Protein AF-A0A8I0M5S7-F1 (afdb_monomer)

Mean predicted aligned error: 4.77 Å

Solvent-accessible surface area (backbone atoms only — not comparable to full-atom values): 7261 Å² total; per-residue (Å²): 90,70,49,100,86,70,47,37,41,50,74,42,61,53,85,58,89,70,91,56,64,63,61,50,29,52,59,25,44,78,68,68,31,43,52,48,71,44,55,58,58,80,55,65,72,48,28,37,52,56,42,49,57,62,37,57,76,22,69,84,53,84,66,55,68,66,37,52,51,48,40,54,50,51,34,68,76,70,39,68,38,34,40,51,62,54,36,70,48,40,76,87,64,65,36,66,45,41,51,32,22,36,38,75,70,58,51,31,44,65,66,36,66,89,47,72,78,46,58,76,35,47,32,35,71,56,79,131

Nearest PDB structures (foldseek):
  7l1i-assembly1_A-2  TM=5.728E-01  e=1.669E-02  Acinetobacter baumannii
  4rbr-assembly1_B  TM=5.489E-01  e=1.906E-02  Staphylococcus aureus subsp. aureus CN1
  6pcp-assembly2_C  TM=4.724E-01  e=2.036E-02  Bordetella pertussis
  2nnn-assembly4_G  TM=5.964E-01  e=9.352E-02  Pseudomonas aeruginosa
  5jbr-assembly1_B  TM=5.365E-01  e=2.936E+00  Beutenbergia cavernae DSM 12333

Radius of gyration: 18.76 Å; Cα contacts (8 Å, |Δi|>4): 173; chains: 1; bounding box: 37×29×51 Å

Secondary structure (DSSP, 8-state):
-B-TTSPEEEEE-TTS--S-HHHHHHHHHTTTEEEEEPPHHHHHSSHHHHHHHHHHTTTTPPPPHHHHHHHHHHHHHH-SEEHHHHHHH--SS-HHHHHHHHHHTTSEEE--SSSS--TT-EEEEPP-

pLDDT: mean 94.82, std 4.37, range [67.5, 98.5]

Sequence (128 aa):
MQDTQGVWWLLDAPDRKVVSPEELADAAEAQSHRYRQVSSSEVYDGFRLRNAKDLLRYAGHSVPLGDRMRLLSVLDEQGPLSFADCLRAVRETQPVAALASLILQGFLEVELDDAIIGPETMVRRIRG

Structure (mmCIF, N/CA/C/O backbone):
data_AF-A0A8I0M5S7-F1
#
_entry.id   AF-A0A8I0M5S7-F1
#
loop_
_atom_site.group_PDB
_atom_site.id
_atom_site.type_symbol
_atom_site.label_atom_id
_atom_site.label_alt_id
_atom_site.label_comp_id
_atom_site.label_asym_id
_atom_site.label_entity_id
_atom_site.label_seq_id
_atom_site.pdbx_PDB_ins_code
_atom_site.Cartn_x
_atom_site.Cartn_y
_atom_site.Cartn_z
_atom_site.occupancy
_atom_site.B_iso_or_equiv
_atom_site.auth_seq_id
_atom_site.auth_comp_id
_atom_site.auth_asym_id
_atom_site.auth_atom_id
_atom_site.pdbx_PDB_model_num
ATOM 1 N N . MET A 1 1 ? 11.210 5.293 -14.645 1.00 83.00 1 MET A N 1
ATOM 2 C CA . MET A 1 1 ? 11.755 4.973 -13.304 1.00 83.00 1 MET A CA 1
ATOM 3 C C . MET A 1 1 ? 13.254 5.198 -13.348 1.00 83.00 1 MET A C 1
ATOM 5 O O . MET A 1 1 ? 13.854 4.711 -14.290 1.00 83.00 1 MET A O 1
ATOM 9 N N . GLN A 1 2 ? 13.854 5.934 -12.415 1.00 89.62 2 GLN A N 1
ATOM 10 C CA . GLN A 1 2 ? 15.314 6.085 -12.377 1.00 89.62 2 GLN A CA 1
ATOM 11 C C . GLN A 1 2 ? 15.923 4.993 -11.486 1.00 89.62 2 GLN A C 1
ATOM 13 O O . GLN A 1 2 ? 15.383 4.734 -10.411 1.00 89.62 2 GLN A O 1
ATOM 18 N N . ASP A 1 3 ? 16.988 4.329 -11.934 1.00 88.62 3 ASP A N 1
ATOM 19 C CA . ASP A 1 3 ? 17.717 3.357 -11.110 1.00 88.62 3 ASP A CA 1
ATOM 20 C C . ASP A 1 3 ? 18.780 4.020 -10.215 1.00 88.62 3 ASP A C 1
ATOM 22 O O . ASP A 1 3 ? 18.992 5.235 -10.249 1.00 88.62 3 ASP A O 1
ATOM 26 N N . THR A 1 4 ? 19.460 3.218 -9.390 1.00 86.81 4 THR A N 1
ATOM 27 C CA . THR A 1 4 ? 20.491 3.693 -8.449 1.00 86.81 4 THR A CA 1
ATOM 28 C C . THR A 1 4 ? 21.737 4.258 -9.133 1.00 86.81 4 THR A C 1
ATOM 30 O O . THR A 1 4 ? 22.540 4.916 -8.474 1.00 86.81 4 THR A O 1
ATOM 33 N N . GLN A 1 5 ? 21.901 4.032 -10.438 1.00 88.19 5 GLN A N 1
ATOM 34 C CA . GLN A 1 5 ? 22.992 4.570 -11.249 1.00 88.19 5 GLN A CA 1
ATOM 35 C C . GLN A 1 5 ? 22.573 5.832 -12.018 1.00 88.19 5 GLN A C 1
ATOM 37 O O . GLN A 1 5 ? 23.375 6.401 -12.756 1.00 88.19 5 GLN A O 1
ATOM 42 N N . GLY A 1 6 ? 21.334 6.298 -11.834 1.00 89.94 6 GLY A N 1
ATOM 43 C CA . GLY A 1 6 ? 20.810 7.497 -12.476 1.00 89.94 6 GLY A CA 1
ATOM 44 C C . GLY A 1 6 ? 20.224 7.260 -13.870 1.00 89.94 6 GLY A C 1
ATOM 45 O O . GLY A 1 6 ? 19.820 8.231 -14.514 1.00 89.94 6 GLY A O 1
ATOM 46 N N . VAL A 1 7 ? 20.129 6.010 -14.337 1.00 93.00 7 VAL A N 1
ATOM 47 C CA . VAL A 1 7 ? 19.580 5.680 -15.657 1.00 93.00 7 VAL A CA 1
ATOM 48 C C . VAL A 1 7 ? 18.058 5.653 -15.599 1.00 93.00 7 VAL A C 1
ATOM 50 O O . VAL A 1 7 ? 17.453 5.057 -14.707 1.00 93.00 7 VAL A O 1
ATOM 53 N N . TRP A 1 8 ? 17.421 6.288 -16.579 1.00 95.00 8 TRP A N 1
ATOM 54 C CA . TRP A 1 8 ? 15.970 6.280 -16.716 1.00 95.00 8 TRP A CA 1
ATOM 55 C C . TRP A 1 8 ? 15.497 5.063 -17.508 1.00 95.00 8 TRP A C 1
ATOM 57 O O . TRP A 1 8 ? 15.863 4.863 -18.663 1.00 95.00 8 TRP A O 1
ATOM 67 N N . TRP A 1 9 ? 14.633 4.278 -16.879 1.00 95.50 9 TRP A N 1
ATOM 68 C CA . TRP A 1 9 ? 13.943 3.137 -17.458 1.00 95.50 9 TRP A CA 1
ATOM 69 C C . TRP A 1 9 ? 12.530 3.511 -17.908 1.00 95.50 9 TRP A C 1
ATOM 71 O O . TRP A 1 9 ? 11.728 4.032 -17.119 1.00 95.50 9 TRP A O 1
ATOM 81 N N . LEU A 1 10 ? 12.230 3.186 -19.163 1.00 93.94 10 LEU A N 1
ATOM 82 C CA . LEU A 1 10 ? 10.901 3.134 -19.756 1.00 93.94 10 LEU A CA 1
ATOM 83 C C . LEU A 1 10 ? 10.414 1.685 -19.678 1.00 93.94 10 LEU A C 1
ATOM 85 O O . LEU A 1 10 ? 11.061 0.776 -20.198 1.00 93.94 10 LEU A O 1
ATOM 89 N N . LEU A 1 11 ? 9.296 1.473 -18.991 1.00 93.31 11 LEU A N 1
ATOM 90 C CA . LEU A 1 11 ? 8.761 0.142 -18.725 1.00 93.31 11 LEU A CA 1
ATOM 91 C C . LEU A 1 11 ? 7.378 0.005 -19.343 1.00 93.31 11 LEU A C 1
ATOM 93 O O . LEU A 1 11 ? 6.518 0.856 -19.119 1.00 93.31 11 LEU A O 1
ATOM 97 N N . ASP A 1 12 ? 7.167 -1.091 -20.063 1.00 93.75 12 ASP A N 1
ATOM 98 C CA . ASP A 1 12 ? 5.845 -1.485 -20.536 1.00 93.75 12 ASP A CA 1
ATOM 99 C C . ASP A 1 12 ? 5.262 -2.618 -19.702 1.00 93.75 12 ASP A C 1
ATOM 101 O O . ASP A 1 12 ? 5.972 -3.519 -19.249 1.00 93.75 12 ASP A O 1
ATOM 105 N N . ALA A 1 13 ? 3.940 -2.573 -19.529 1.00 90.19 13 ALA A N 1
ATOM 106 C CA . ALA A 1 13 ? 3.197 -3.640 -18.879 1.00 90.19 13 ALA A CA 1
ATOM 107 C C . ALA A 1 13 ? 3.323 -4.954 -19.673 1.00 90.19 13 ALA A C 1
ATOM 109 O O . ALA A 1 13 ? 3.361 -4.920 -20.911 1.00 90.19 13 ALA A O 1
ATOM 110 N N . PRO A 1 14 ? 3.303 -6.113 -18.993 1.00 90.62 14 PRO A N 1
ATOM 111 C CA . PRO A 1 14 ? 3.393 -7.414 -19.657 1.00 90.62 14 PRO A CA 1
ATOM 112 C C . PRO A 1 14 ? 2.289 -7.629 -20.699 1.00 90.62 14 PRO A C 1
ATOM 114 O O . PRO A 1 14 ? 2.522 -8.247 -21.730 1.00 90.62 14 PRO A O 1
ATOM 117 N N . ASP A 1 15 ? 1.104 -7.057 -20.476 1.00 90.25 15 ASP A N 1
ATOM 118 C CA . ASP A 1 15 ? -0.052 -7.254 -21.359 1.00 90.25 15 ASP A CA 1
ATOM 119 C C . ASP A 1 15 ? -0.098 -6.270 -22.535 1.00 90.25 15 ASP A C 1
ATOM 121 O O . ASP A 1 15 ? -0.975 -6.358 -23.402 1.00 90.25 15 ASP A O 1
ATOM 125 N N . ARG A 1 16 ? 0.828 -5.303 -22.584 1.00 90.06 16 ARG A N 1
ATOM 126 C CA . ARG A 1 16 ? 0.910 -4.382 -23.715 1.00 90.06 16 ARG A CA 1
ATOM 127 C C . ARG A 1 16 ? 1.387 -5.158 -24.938 1.00 90.06 16 ARG A C 1
ATOM 129 O O . ARG A 1 16 ? 2.448 -5.772 -24.935 1.00 90.06 16 ARG A O 1
ATOM 136 N N . LYS A 1 17 ? 0.629 -5.093 -26.029 1.00 89.06 17 LYS A N 1
ATOM 137 C CA . LYS A 1 17 ? 1.095 -5.621 -27.315 1.00 89.06 17 LYS A CA 1
ATOM 138 C C . LYS A 1 17 ? 2.151 -4.678 -27.878 1.00 89.06 17 LYS A C 1
ATOM 140 O O . LYS A 1 17 ? 1.819 -3.588 -28.342 1.00 89.06 17 LYS A O 1
ATOM 145 N N . VAL A 1 18 ? 3.407 -5.100 -27.816 1.00 87.75 18 VAL A N 1
ATOM 146 C CA . VAL A 1 18 ? 4.542 -4.374 -28.382 1.00 87.75 18 VAL A CA 1
ATOM 147 C C . VAL A 1 18 ? 4.905 -5.030 -29.708 1.00 87.75 18 VAL A C 1
ATOM 149 O O . VAL A 1 18 ? 5.210 -6.217 -29.752 1.00 87.75 18 VAL A O 1
ATOM 152 N N . VAL A 1 19 ? 4.806 -4.268 -30.798 1.00 84.75 19 VAL A N 1
ATOM 153 C CA . VAL A 1 19 ? 5.025 -4.784 -32.161 1.00 84.75 19 VAL A CA 1
ATOM 154 C C . VAL A 1 19 ? 6.516 -4.887 -32.485 1.00 84.75 19 VAL A C 1
ATOM 156 O O . VAL A 1 19 ? 6.929 -5.870 -33.088 1.00 84.75 19 VAL A O 1
ATOM 159 N N . SER A 1 20 ? 7.315 -3.907 -32.049 1.00 90.69 20 SER A N 1
ATOM 160 C CA . SER A 1 20 ? 8.768 -3.875 -32.255 1.00 90.69 20 SER A CA 1
ATOM 161 C C . SER A 1 20 ? 9.473 -3.391 -30.978 1.00 90.69 20 SER A C 1
ATOM 163 O O . SER A 1 20 ? 9.667 -2.189 -30.788 1.00 90.69 20 SER A O 1
ATOM 165 N N . PRO A 1 21 ? 9.786 -4.300 -30.032 1.00 90.12 21 PRO A N 1
ATOM 166 C CA . PRO A 1 21 ? 10.492 -3.947 -28.798 1.00 90.12 21 PRO A CA 1
ATOM 167 C C . PRO A 1 21 ? 11.893 -3.372 -29.045 1.00 90.12 21 PRO A C 1
ATOM 169 O O . PRO A 1 21 ? 12.357 -2.550 -28.260 1.00 90.12 21 PRO A O 1
ATOM 172 N N . GLU A 1 22 ? 12.546 -3.792 -30.131 1.00 93.12 22 GLU A N 1
ATOM 173 C CA . GLU A 1 22 ? 13.879 -3.324 -30.532 1.00 93.12 22 GLU A CA 1
ATOM 174 C C . GLU A 1 22 ? 13.847 -1.844 -30.929 1.00 93.12 22 GLU A C 1
ATOM 176 O O . GLU A 1 22 ? 14.611 -1.056 -30.387 1.00 93.12 22 GLU A O 1
ATOM 181 N N . GLU A 1 23 ? 12.875 -1.423 -31.745 1.00 94.62 23 GLU A N 1
ATOM 182 C CA . GLU A 1 23 ? 12.706 -0.006 -32.106 1.00 94.62 23 GLU A CA 1
ATOM 183 C C . GLU A 1 23 ? 12.451 0.887 -30.882 1.00 94.62 23 GLU A C 1
ATOM 185 O O . GLU A 1 23 ? 12.930 2.020 -30.816 1.00 94.62 23 GLU A O 1
ATOM 190 N N . LEU A 1 24 ? 11.704 0.388 -29.891 1.00 94.56 24 LEU A N 1
ATOM 191 C CA . LEU A 1 24 ? 11.483 1.111 -28.636 1.00 94.56 24 LEU A CA 1
ATOM 192 C C . LEU A 1 24 ? 12.756 1.190 -27.787 1.00 94.56 24 LEU A C 1
ATOM 194 O O . LEU A 1 24 ? 12.982 2.208 -27.130 1.00 94.56 24 LEU A O 1
ATOM 198 N N . ALA A 1 25 ? 13.585 0.145 -27.803 1.00 95.06 25 ALA A N 1
ATOM 199 C CA . ALA A 1 25 ? 14.882 0.152 -27.141 1.00 95.06 25 ALA A CA 1
ATOM 200 C C . ALA A 1 25 ? 15.853 1.137 -27.796 1.00 95.06 25 ALA A C 1
ATOM 202 O O . ALA A 1 25 ? 16.437 1.950 -27.078 1.00 95.06 25 ALA A O 1
ATOM 203 N N . ASP A 1 26 ? 15.935 1.148 -29.125 1.00 96.19 26 ASP A N 1
ATOM 204 C CA . ASP A 1 26 ? 16.763 2.085 -29.887 1.00 96.19 26 ASP A CA 1
ATOM 205 C C . ASP A 1 26 ? 16.320 3.538 -29.651 1.00 96.19 26 ASP A C 1
ATOM 207 O O . ASP A 1 26 ? 17.135 4.422 -29.374 1.00 96.19 26 ASP A O 1
ATOM 211 N N . ALA A 1 27 ? 15.008 3.796 -29.685 1.00 95.62 27 ALA A N 1
ATOM 212 C CA . ALA A 1 27 ? 14.450 5.122 -29.427 1.00 95.62 27 ALA A CA 1
ATOM 213 C C . ALA A 1 27 ? 14.679 5.599 -27.981 1.00 95.62 27 ALA A C 1
ATOM 215 O O . ALA A 1 27 ? 14.844 6.802 -27.745 1.00 95.62 27 ALA A O 1
ATOM 216 N N . ALA A 1 28 ? 14.681 4.680 -27.010 1.00 95.38 28 ALA A N 1
ATOM 217 C CA . ALA A 1 28 ? 15.018 4.980 -25.622 1.00 95.38 28 ALA A CA 1
ATOM 218 C C . ALA A 1 28 ? 16.518 5.265 -25.465 1.00 95.38 28 ALA A C 1
ATOM 220 O O . ALA A 1 28 ? 16.893 6.248 -24.825 1.00 95.38 28 ALA A O 1
ATOM 221 N N . GLU A 1 29 ? 17.382 4.460 -26.084 1.00 96.06 29 GLU A N 1
ATOM 222 C CA . GLU A 1 29 ? 18.832 4.648 -26.036 1.00 96.06 29 GLU A CA 1
ATOM 223 C C . GLU A 1 29 ? 19.259 5.980 -26.664 1.00 96.06 29 GLU A C 1
ATOM 225 O O . GLU A 1 29 ? 20.076 6.694 -26.080 1.00 96.06 29 GLU A O 1
ATOM 230 N N . ALA A 1 30 ? 18.619 6.391 -27.764 1.00 96.81 30 ALA A N 1
ATOM 231 C CA . ALA A 1 30 ? 18.815 7.709 -28.372 1.00 96.81 30 ALA A CA 1
ATOM 232 C C . ALA A 1 30 ? 18.531 8.883 -27.406 1.00 96.81 30 ALA A C 1
ATOM 234 O O . ALA A 1 30 ? 19.014 9.995 -27.619 1.00 96.81 30 ALA A O 1
ATOM 235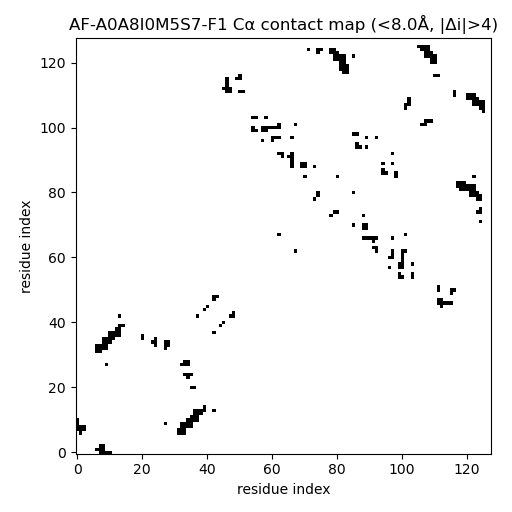 N N . GLN A 1 31 ? 17.781 8.642 -26.327 1.00 95.31 31 GLN A N 1
ATOM 236 C CA . GLN A 1 31 ? 17.455 9.611 -25.274 1.00 95.31 31 GLN A CA 1
ATOM 237 C C . GLN A 1 31 ? 18.223 9.356 -23.966 1.00 95.31 31 GLN A C 1
ATOM 239 O O . GLN A 1 31 ? 17.889 9.924 -22.929 1.00 95.31 31 GLN A O 1
ATOM 244 N N . SER A 1 32 ? 19.274 8.526 -23.986 1.00 94.94 32 SER A N 1
ATOM 245 C CA . SER A 1 32 ? 19.995 8.075 -22.780 1.00 94.94 32 SER A CA 1
ATOM 246 C C . SER A 1 32 ? 19.081 7.371 -21.766 1.00 94.94 32 SER A C 1
ATOM 248 O O . SER A 1 32 ? 19.208 7.542 -20.550 1.00 94.94 32 SER A O 1
ATOM 250 N N . HIS A 1 33 ? 18.110 6.607 -22.261 1.00 96.25 33 HIS A N 1
ATOM 251 C CA . HIS A 1 33 ? 17.194 5.798 -21.464 1.00 96.25 33 HIS A CA 1
ATOM 252 C C . HIS A 1 33 ? 17.370 4.311 -21.791 1.00 96.25 33 HIS A C 1
ATOM 254 O O . HIS A 1 33 ? 18.037 3.925 -22.753 1.00 96.25 33 HIS A O 1
ATOM 260 N N . ARG A 1 34 ? 16.767 3.452 -20.970 1.00 95.12 34 ARG A N 1
ATOM 261 C CA . ARG A 1 34 ? 16.664 2.011 -21.213 1.00 95.12 34 ARG A CA 1
ATOM 262 C C . ARG A 1 34 ? 15.205 1.616 -21.320 1.00 95.12 34 ARG A C 1
ATOM 264 O O . ARG A 1 34 ? 14.371 2.123 -20.575 1.00 95.12 34 ARG A O 1
ATOM 271 N N . TYR A 1 35 ? 14.901 0.710 -22.235 1.00 95.00 35 TYR A N 1
ATOM 272 C CA . TYR A 1 35 ? 13.562 0.166 -22.408 1.00 95.00 35 TYR A CA 1
ATOM 273 C C . TYR A 1 35 ? 13.531 -1.301 -22.005 1.00 95.00 35 TYR A C 1
ATOM 275 O O . TYR A 1 35 ? 14.467 -2.050 -22.287 1.00 95.00 35 TYR A O 1
ATOM 283 N N . ARG A 1 36 ? 12.431 -1.719 -21.381 1.00 93.25 36 ARG A N 1
ATOM 284 C CA . ARG A 1 36 ? 12.109 -3.134 -21.215 1.00 93.25 36 ARG A CA 1
ATOM 285 C C . ARG A 1 36 ? 10.607 -3.322 -21.059 1.00 93.25 36 ARG A C 1
ATOM 287 O O . ARG A 1 36 ? 9.956 -2.588 -20.317 1.00 93.25 36 ARG A O 1
ATOM 294 N N . GLN A 1 37 ? 10.073 -4.366 -21.678 1.00 93.12 37 GLN A N 1
ATOM 295 C CA . GLN A 1 37 ? 8.761 -4.878 -21.311 1.00 93.12 37 GLN A CA 1
ATOM 296 C C . GLN A 1 37 ? 8.882 -5.786 -20.081 1.00 93.12 37 GLN A C 1
ATOM 298 O O . GLN A 1 37 ? 9.671 -6.733 -20.070 1.00 93.12 37 GLN A O 1
ATOM 303 N N . VAL A 1 38 ? 8.122 -5.478 -19.030 1.00 91.88 38 VAL A N 1
ATOM 304 C CA . VAL A 1 38 ? 8.104 -6.271 -17.795 1.00 91.88 38 VAL A CA 1
ATOM 305 C C . VAL A 1 38 ? 7.506 -7.646 -18.092 1.00 91.88 38 VAL A C 1
ATOM 307 O O . VAL A 1 38 ? 6.547 -7.755 -18.855 1.00 91.88 38 VAL A O 1
ATOM 310 N N . SER A 1 39 ? 8.069 -8.705 -17.510 1.00 89.94 39 SER A N 1
ATOM 311 C CA . SER A 1 39 ? 7.551 -10.061 -17.697 1.00 89.94 39 SER A CA 1
ATOM 312 C C . SER A 1 39 ? 6.229 -10.261 -16.951 1.00 89.94 39 SER A C 1
ATOM 314 O O . SER A 1 39 ? 5.963 -9.625 -15.929 1.00 89.94 39 SER A O 1
ATOM 316 N N . SER A 1 40 ? 5.385 -11.175 -17.440 1.00 88.94 40 SER A N 1
ATOM 317 C CA . SER A 1 40 ? 4.148 -11.537 -16.740 1.00 88.94 40 SER A CA 1
ATOM 318 C C . SER A 1 40 ? 4.436 -12.059 -15.332 1.00 88.94 40 SER A C 1
ATOM 320 O O . SER A 1 40 ? 3.734 -11.681 -14.403 1.00 88.94 40 SER A O 1
ATOM 322 N N . SER A 1 41 ? 5.487 -12.861 -15.153 1.00 88.56 41 SER A N 1
ATOM 323 C CA . SER A 1 41 ? 5.851 -13.419 -13.849 1.00 88.56 41 SER A CA 1
ATOM 324 C C . SER A 1 41 ? 6.272 -12.350 -12.838 1.00 88.56 41 SER A C 1
ATOM 326 O O . SER A 1 41 ? 5.848 -12.412 -11.687 1.00 88.56 41 SER A O 1
ATOM 328 N N . GLU A 1 42 ? 7.012 -11.314 -13.258 1.00 85.19 42 GLU A N 1
ATOM 329 C CA . GLU A 1 42 ? 7.375 -10.181 -12.384 1.00 85.19 42 GLU A CA 1
ATOM 330 C C . GLU A 1 42 ? 6.154 -9.448 -11.812 1.00 85.19 42 GLU A C 1
ATOM 332 O O . GLU A 1 42 ? 6.229 -8.880 -10.724 1.00 85.19 42 GLU A O 1
ATOM 337 N N . VAL A 1 43 ? 5.027 -9.448 -12.529 1.00 86.19 43 VAL A N 1
ATOM 338 C CA . VAL A 1 4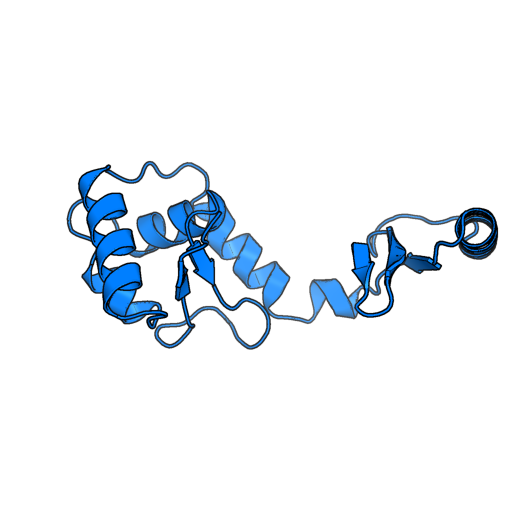3 ? 3.804 -8.750 -12.107 1.00 86.19 43 VAL A CA 1
ATOM 339 C C . VAL A 1 43 ? 2.811 -9.684 -11.417 1.00 86.19 43 VAL A C 1
ATOM 341 O O . VAL A 1 43 ? 2.153 -9.281 -10.455 1.00 86.19 43 VAL A O 1
ATOM 344 N N . TYR A 1 44 ? 2.668 -10.911 -11.916 1.00 88.81 44 TYR A N 1
ATOM 345 C CA . TYR A 1 44 ? 1.563 -11.804 -11.570 1.00 88.81 44 TYR A CA 1
ATOM 346 C C . TYR A 1 44 ? 1.927 -12.912 -10.580 1.00 88.81 44 TYR A C 1
ATOM 348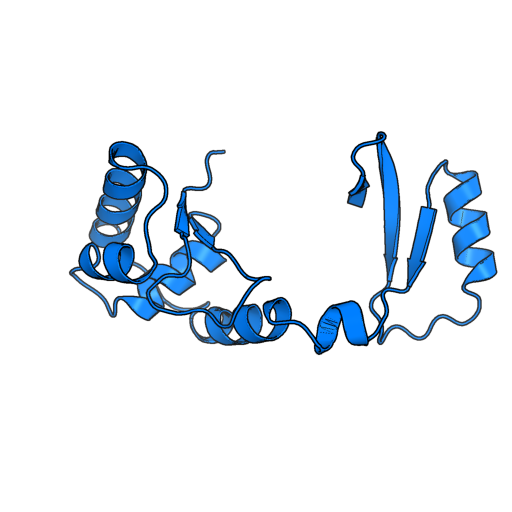 O O . TYR A 1 44 ? 1.032 -13.355 -9.860 1.00 88.81 44 TYR A O 1
ATOM 356 N N . ASP A 1 45 ? 3.198 -13.319 -10.488 1.00 88.25 45 ASP A N 1
ATOM 357 C CA . ASP A 1 45 ? 3.593 -14.466 -9.655 1.00 88.25 45 ASP A CA 1
ATOM 358 C C . ASP A 1 45 ? 3.946 -14.063 -8.210 1.00 88.25 45 ASP A C 1
ATOM 360 O O . ASP A 1 45 ? 4.013 -14.913 -7.321 1.00 88.25 45 ASP A O 1
ATOM 364 N N . GLY A 1 46 ? 4.146 -12.766 -7.954 1.00 90.56 46 GLY A N 1
ATOM 365 C CA . GLY A 1 46 ? 4.462 -12.221 -6.632 1.00 90.56 46 GLY A CA 1
ATOM 366 C C . GLY A 1 46 ? 3.241 -11.853 -5.778 1.00 90.56 46 GLY A C 1
ATOM 367 O O . GLY A 1 46 ? 2.086 -11.882 -6.210 1.00 90.56 46 GLY A O 1
ATOM 368 N N . PHE A 1 47 ? 3.496 -11.426 -4.539 1.00 95.19 47 PHE A N 1
ATOM 369 C CA . PHE A 1 47 ? 2.438 -11.011 -3.609 1.00 95.19 47 PHE A CA 1
ATOM 370 C C . PHE A 1 47 ? 1.944 -9.580 -3.845 1.00 95.19 47 PHE A C 1
ATOM 372 O O . PHE A 1 47 ? 0.784 -9.283 -3.549 1.00 95.19 47 PHE A O 1
ATOM 379 N N . ARG A 1 48 ? 2.772 -8.710 -4.442 1.00 94.88 48 ARG A N 1
ATOM 380 C CA . ARG A 1 48 ? 2.494 -7.271 -4.576 1.00 94.88 48 ARG A CA 1
ATOM 381 C C . ARG A 1 48 ? 1.157 -6.976 -5.244 1.00 94.88 48 ARG A C 1
ATOM 383 O O . ARG A 1 48 ? 0.354 -6.230 -4.687 1.00 94.88 48 ARG A O 1
ATOM 390 N N . LEU A 1 49 ? 0.881 -7.566 -6.409 1.00 94.06 49 LEU A N 1
ATOM 391 C CA . LEU A 1 49 ? -0.377 -7.310 -7.117 1.00 94.06 49 LEU A CA 1
ATOM 392 C C . LEU A 1 49 ? -1.589 -7.833 -6.338 1.00 94.06 49 LEU A C 1
ATOM 394 O O . LEU A 1 49 ? -2.637 -7.186 -6.314 1.00 94.06 49 LEU A O 1
ATOM 398 N N . ARG A 1 50 ? -1.462 -8.999 -5.700 1.00 95.31 50 ARG A N 1
ATOM 399 C CA . ARG A 1 50 ? -2.528 -9.583 -4.881 1.00 95.31 50 ARG A CA 1
ATOM 400 C C . ARG A 1 50 ? -2.842 -8.694 -3.677 1.00 95.31 50 ARG A C 1
ATOM 402 O O . ARG A 1 50 ? -3.997 -8.327 -3.487 1.00 95.31 50 ARG A O 1
ATOM 409 N N . ASN A 1 51 ? -1.814 -8.289 -2.939 1.00 97.56 51 ASN A N 1
ATOM 410 C CA . ASN A 1 51 ? -1.930 -7.387 -1.798 1.00 97.56 51 ASN A CA 1
ATOM 411 C C . ASN A 1 51 ? -2.520 -6.029 -2.215 1.00 97.56 51 ASN A C 1
ATOM 413 O O . ASN A 1 51 ? -3.439 -5.530 -1.571 1.00 97.56 51 ASN A O 1
ATOM 417 N N . ALA A 1 52 ? -2.071 -5.464 -3.341 1.00 96.94 52 ALA A N 1
ATOM 418 C CA . ALA A 1 52 ? -2.622 -4.221 -3.879 1.00 96.94 52 ALA A CA 1
ATOM 419 C C . ALA A 1 52 ? -4.120 -4.346 -4.210 1.00 96.94 52 ALA A C 1
ATOM 421 O O . ALA A 1 52 ? -4.907 -3.476 -3.841 1.00 96.94 52 ALA A O 1
ATOM 422 N N . LYS A 1 53 ? -4.542 -5.444 -4.852 1.00 96.44 53 LYS A N 1
ATOM 423 C CA . LYS A 1 53 ? -5.964 -5.722 -5.123 1.00 96.44 53 LYS A CA 1
ATOM 424 C C . LYS A 1 53 ? -6.783 -5.847 -3.839 1.00 96.44 53 LYS A C 1
ATOM 426 O O . LYS A 1 53 ? -7.919 -5.380 -3.805 1.00 96.44 53 LYS A O 1
ATOM 431 N N . ASP A 1 54 ? -6.225 -6.460 -2.799 1.00 96.69 54 ASP A N 1
ATOM 432 C CA . ASP A 1 54 ? -6.897 -6.609 -1.508 1.00 96.69 54 ASP A CA 1
ATOM 433 C C . ASP A 1 54 ? -7.060 -5.264 -0.790 1.00 96.69 54 ASP A C 1
ATOM 435 O O . ASP A 1 54 ? -8.145 -4.978 -0.280 1.00 96.69 54 ASP A O 1
ATOM 439 N N . LEU A 1 55 ? -6.043 -4.399 -0.835 1.00 98.00 55 LEU A N 1
ATOM 440 C CA . LEU A 1 55 ? -6.120 -3.034 -0.311 1.00 98.00 55 LEU A CA 1
ATOM 441 C C . LEU A 1 55 ? -7.148 -2.187 -1.072 1.00 98.00 55 LEU A C 1
ATOM 443 O O . LEU A 1 55 ? -7.965 -1.517 -0.443 1.00 98.00 55 LEU A O 1
ATOM 447 N N . LEU A 1 56 ? -7.166 -2.253 -2.410 1.00 98.00 56 LEU A N 1
ATOM 448 C CA . LEU A 1 56 ? -8.057 -1.456 -3.269 1.00 98.00 56 LEU A CA 1
ATOM 449 C C . LEU A 1 56 ? -9.552 -1.644 -2.968 1.00 98.00 56 LEU A C 1
ATOM 451 O O . LEU A 1 56 ? -10.347 -0.748 -3.255 1.00 98.00 56 LEU A O 1
ATOM 455 N N . ARG A 1 57 ? -9.942 -2.749 -2.320 1.00 96.69 57 ARG A N 1
ATOM 456 C CA . ARG A 1 57 ? -11.313 -2.967 -1.820 1.00 96.69 57 ARG A CA 1
ATOM 457 C C . ARG A 1 57 ? -11.768 -1.883 -0.833 1.00 96.69 57 ARG A C 1
ATOM 459 O O . ARG A 1 57 ? -12.966 -1.692 -0.656 1.00 96.69 57 ARG A O 1
ATOM 466 N N . TYR A 1 58 ? -10.825 -1.171 -0.216 1.00 97.38 58 TYR A N 1
ATOM 467 C CA . TYR A 1 58 ? -11.062 -0.144 0.798 1.00 97.38 58 TYR A CA 1
ATOM 468 C C . TYR A 1 58 ? -10.840 1.290 0.291 1.00 97.38 58 TYR A C 1
ATOM 470 O O . TYR A 1 58 ? -10.896 2.222 1.088 1.00 97.38 58 TYR A O 1
ATOM 478 N N . ALA A 1 59 ? -10.634 1.506 -1.016 1.00 93.44 59 ALA A N 1
ATOM 479 C CA . ALA A 1 59 ? -10.312 2.826 -1.580 1.00 93.44 59 ALA A CA 1
ATOM 480 C C . ALA A 1 59 ? -11.363 3.921 -1.303 1.00 93.44 59 ALA A C 1
ATOM 482 O O . ALA A 1 59 ? -11.028 5.101 -1.265 1.00 93.44 59 ALA A O 1
ATOM 483 N N . GLY A 1 60 ? -12.628 3.539 -1.103 1.00 91.44 60 GLY A N 1
ATOM 484 C CA . GLY A 1 60 ? -13.722 4.462 -0.780 1.00 91.44 60 GLY A CA 1
ATOM 485 C C . GLY A 1 60 ? -13.974 4.665 0.717 1.00 91.44 60 GLY A C 1
ATOM 486 O O . GLY A 1 60 ? -14.945 5.328 1.078 1.00 91.44 60 GLY A O 1
ATOM 487 N N . HIS A 1 61 ? -13.1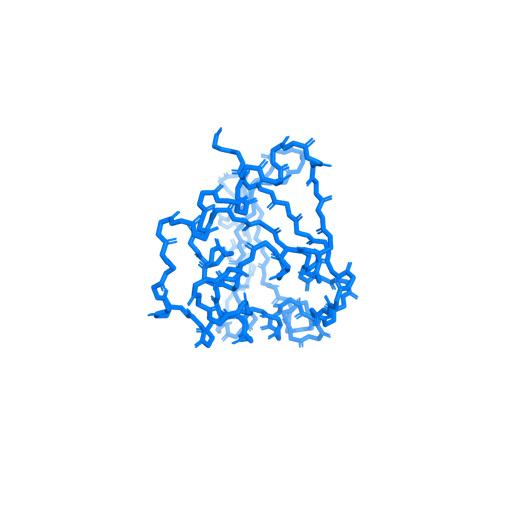72 4.066 1.600 1.00 97.12 61 HIS A N 1
ATOM 488 C CA . HIS A 1 61 ? -13.392 4.168 3.038 1.00 97.12 61 HIS A CA 1
ATOM 489 C C . HIS A 1 61 ? -12.950 5.542 3.566 1.00 97.12 61 HIS A C 1
ATOM 491 O O . HIS A 1 61 ? -11.853 6.013 3.284 1.00 97.12 61 HIS A O 1
ATOM 497 N N . SER A 1 62 ? -13.807 6.202 4.348 1.00 95.94 62 SER A N 1
ATOM 498 C CA . SER A 1 62 ? -13.459 7.463 5.008 1.00 95.94 62 SER A CA 1
ATOM 499 C C . SER A 1 62 ? -12.918 7.176 6.403 1.00 95.94 62 SER A C 1
ATOM 501 O O . SER A 1 62 ? -13.600 6.552 7.215 1.00 95.94 62 SER A O 1
ATOM 503 N N . VAL A 1 63 ? -11.696 7.630 6.680 1.00 98.00 63 VAL A N 1
ATOM 504 C CA . VAL A 1 63 ? -11.054 7.454 7.986 1.00 98.00 63 VAL A CA 1
ATOM 505 C C . VAL A 1 63 ? -11.303 8.695 8.842 1.00 98.00 63 VAL A C 1
ATOM 507 O O . VAL A 1 63 ? -10.919 9.793 8.421 1.00 98.00 63 VAL A O 1
ATOM 510 N N . PRO A 1 64 ? -11.909 8.556 10.037 1.00 98.06 64 PRO A N 1
ATOM 511 C CA . PRO A 1 64 ? -12.075 9.669 10.961 1.00 98.06 64 PRO A CA 1
ATOM 512 C C . PRO A 1 64 ? -10.741 10.350 11.281 1.00 98.06 64 PRO A C 1
ATOM 514 O O . PRO A 1 64 ? -9.694 9.704 11.386 1.00 98.06 64 PRO A O 1
ATOM 517 N N . LEU A 1 65 ? -10.776 11.672 11.481 1.00 98.06 65 LEU A N 1
ATOM 518 C CA . LEU A 1 65 ? -9.577 12.444 11.814 1.00 98.06 65 LEU A CA 1
ATOM 519 C C . LEU A 1 65 ? -8.899 11.914 13.087 1.00 98.06 65 LEU A C 1
ATOM 521 O O . LEU A 1 65 ? -7.673 11.860 13.126 1.00 98.06 65 LEU A O 1
ATOM 525 N N . GLY A 1 66 ? -9.682 11.513 14.095 1.00 98.25 66 GLY A N 1
ATOM 526 C CA . GLY A 1 66 ? -9.177 10.980 15.361 1.00 98.25 66 GLY A CA 1
ATOM 527 C C . GLY A 1 66 ? -8.337 9.717 15.175 1.00 98.25 66 GLY A C 1
ATOM 528 O O . GLY A 1 66 ? -7.200 9.665 15.649 1.00 98.25 66 GLY A O 1
ATOM 529 N N . ASP A 1 67 ? -8.852 8.744 14.421 1.00 98.25 67 ASP A N 1
ATOM 530 C CA . ASP A 1 67 ? -8.132 7.509 14.090 1.00 98.25 67 ASP A CA 1
ATOM 531 C C . ASP A 1 67 ? -6.868 7.786 13.269 1.00 98.25 67 ASP A C 1
ATOM 533 O O . ASP A 1 67 ? -5.795 7.270 13.595 1.00 98.25 67 ASP A O 1
ATOM 537 N N . ARG A 1 68 ? -6.952 8.668 12.262 1.00 98.06 68 ARG A N 1
ATOM 538 C CA . ARG A 1 68 ? -5.781 9.064 11.467 1.00 98.06 68 ARG A CA 1
ATOM 539 C C . ARG A 1 68 ? -4.700 9.707 12.334 1.00 98.06 68 ARG A C 1
ATOM 541 O O . ARG A 1 68 ? -3.544 9.306 12.254 1.00 98.06 68 ARG A O 1
ATOM 548 N N . MET A 1 69 ? -5.057 10.697 13.153 1.00 98.00 69 MET A N 1
ATOM 549 C CA . MET A 1 69 ? -4.095 11.400 14.007 1.00 98.00 69 MET A CA 1
ATOM 550 C C . MET A 1 69 ? -3.435 10.444 14.995 1.00 98.00 69 MET A C 1
ATOM 552 O O . MET A 1 69 ? -2.217 10.444 15.122 1.00 98.00 69 MET A O 1
ATOM 556 N N . ARG A 1 70 ? -4.219 9.584 15.648 1.00 97.81 70 ARG A N 1
ATOM 557 C CA . ARG A 1 70 ? -3.701 8.640 16.638 1.00 97.81 70 ARG A CA 1
ATOM 558 C C . ARG A 1 70 ? -2.713 7.650 16.031 1.00 97.81 70 ARG A C 1
ATOM 560 O O . ARG A 1 70 ? -1.656 7.433 16.614 1.00 97.81 70 ARG A O 1
ATOM 567 N N . LEU A 1 71 ? -3.038 7.072 14.875 1.00 97.94 71 LEU A N 1
ATOM 568 C CA . LEU A 1 71 ? -2.148 6.123 14.216 1.00 97.94 71 LEU A CA 1
ATOM 569 C C . LEU A 1 71 ? -0.845 6.793 13.758 1.00 97.94 71 LEU A C 1
ATOM 571 O O . LEU A 1 71 ? 0.237 6.259 13.990 1.00 97.94 71 LEU A O 1
ATOM 575 N N . LEU A 1 72 ? -0.938 7.982 13.153 1.00 97.69 72 LEU A N 1
ATOM 576 C CA . LEU A 1 72 ? 0.240 8.724 12.700 1.00 97.69 72 LEU A CA 1
ATOM 577 C C . LEU A 1 72 ? 1.135 9.183 13.857 1.00 97.69 72 LEU A C 1
ATOM 579 O O . LEU A 1 72 ? 2.354 9.174 13.692 1.00 97.69 72 LEU A O 1
ATOM 583 N N . SER A 1 73 ? 0.557 9.555 15.003 1.00 97.38 73 SER A N 1
ATOM 584 C CA . SER A 1 73 ? 1.308 9.884 16.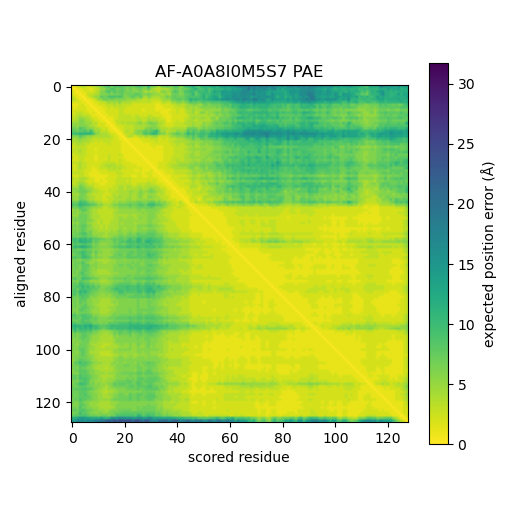221 1.00 97.38 73 SER A CA 1
ATOM 585 C C . SER A 1 73 ? 2.028 8.664 16.791 1.00 97.38 73 SER A C 1
ATOM 587 O O . SER A 1 73 ? 3.213 8.744 17.089 1.00 97.38 73 SER A O 1
ATOM 589 N N . VAL A 1 74 ? 1.351 7.515 16.876 1.00 97.62 74 VAL A N 1
ATOM 590 C CA . VAL A 1 74 ? 1.955 6.273 17.382 1.00 97.62 74 VAL A CA 1
ATOM 591 C C . VAL A 1 74 ? 3.145 5.832 16.518 1.00 97.62 74 VAL A C 1
ATOM 593 O O . VAL A 1 74 ? 4.188 5.476 17.060 1.00 97.62 74 VAL A O 1
ATOM 596 N N . LEU A 1 75 ? 3.023 5.909 15.189 1.00 97.75 75 LEU A N 1
ATOM 597 C CA . LEU A 1 75 ? 4.122 5.600 14.264 1.00 97.75 75 LEU A CA 1
ATOM 598 C C . LEU A 1 75 ? 5.269 6.624 14.323 1.00 97.75 75 LEU A C 1
ATOM 600 O O . LEU A 1 75 ? 6.416 6.273 14.058 1.00 97.75 75 LEU A O 1
ATOM 604 N N . ASP A 1 76 ? 4.987 7.885 14.663 1.00 96.62 76 ASP A N 1
ATOM 605 C CA . ASP A 1 76 ? 6.038 8.885 14.892 1.00 96.62 76 ASP A CA 1
ATOM 606 C C . ASP A 1 76 ? 6.822 8.611 16.178 1.00 96.62 76 ASP A C 1
ATOM 608 O O . ASP A 1 76 ? 8.038 8.798 16.199 1.00 96.62 76 ASP A O 1
ATOM 612 N N . GLU A 1 77 ? 6.135 8.173 17.233 1.00 96.69 77 GLU A N 1
ATOM 613 C CA . GLU A 1 77 ? 6.731 7.900 18.542 1.00 96.69 77 GLU A CA 1
ATOM 614 C C . GLU A 1 77 ? 7.517 6.584 18.567 1.00 96.69 77 GLU A C 1
ATOM 616 O O . GLU A 1 77 ? 8.602 6.528 19.144 1.00 96.69 77 GLU A O 1
ATOM 621 N N . GLN A 1 78 ? 6.980 5.524 17.956 1.00 97.12 78 GLN A N 1
ATOM 622 C CA . GLN A 1 78 ? 7.530 4.165 18.058 1.00 97.12 78 GLN A CA 1
ATOM 623 C C . GLN A 1 78 ? 8.304 3.722 16.809 1.00 97.12 78 GLN A C 1
ATOM 625 O O . GLN A 1 78 ? 9.037 2.737 16.860 1.00 97.12 78 GLN A O 1
ATOM 630 N N . GLY A 1 79 ? 8.181 4.453 15.698 1.00 96.88 79 GLY A N 1
ATOM 631 C CA . GLY A 1 79 ? 8.720 4.043 14.404 1.00 96.88 79 GLY A CA 1
ATOM 632 C C . GLY A 1 79 ? 7.802 3.056 13.668 1.00 96.88 79 GLY A C 1
ATOM 633 O O . GLY A 1 79 ? 6.598 3.024 13.929 1.00 96.88 79 GLY A O 1
ATOM 634 N N . PRO A 1 80 ? 8.337 2.283 12.702 1.00 97.88 80 PRO A N 1
ATOM 635 C CA . PRO A 1 80 ? 7.580 1.242 12.010 1.00 97.88 80 PRO A CA 1
ATOM 636 C C . PRO A 1 80 ? 6.995 0.217 12.985 1.00 97.88 80 PRO A C 1
ATOM 638 O O . PRO A 1 80 ? 7.676 -0.222 13.909 1.00 97.88 80 PRO A O 1
ATOM 641 N N . LEU A 1 81 ? 5.753 -0.196 12.746 1.00 98.50 81 LEU A N 1
ATOM 642 C CA . LEU A 1 81 ? 5.024 -1.149 13.583 1.00 98.50 81 LEU A CA 1
ATOM 643 C C . LEU A 1 81 ? 4.420 -2.265 12.737 1.00 98.50 81 LEU A C 1
ATOM 645 O O . LEU A 1 81 ? 4.218 -2.107 11.533 1.00 98.50 81 LEU A O 1
ATOM 649 N N . SER A 1 82 ? 4.088 -3.381 13.383 1.00 98.44 82 SER A N 1
ATOM 650 C CA . SER A 1 82 ? 3.338 -4.456 12.739 1.00 98.44 82 SER A CA 1
ATOM 651 C C . SER A 1 82 ? 1.936 -3.982 12.336 1.00 98.44 82 SER A C 1
ATOM 653 O O . SER A 1 82 ? 1.351 -3.073 12.948 1.00 98.44 82 SER A O 1
ATOM 655 N N . PHE A 1 83 ? 1.356 -4.628 11.326 1.00 98.19 83 PHE A N 1
ATOM 656 C CA . PHE A 1 83 ? -0.023 -4.391 10.915 1.00 98.19 83 PHE A CA 1
ATOM 657 C C . PHE A 1 83 ? -0.969 -4.566 12.110 1.00 98.19 83 PHE A C 1
ATOM 659 O O . PHE A 1 83 ? -1.820 -3.713 12.350 1.00 98.19 83 PHE A O 1
ATOM 666 N N . ALA A 1 84 ? -0.779 -5.619 12.914 1.00 98.38 84 ALA A N 1
ATOM 667 C CA . ALA A 1 84 ? -1.587 -5.900 14.099 1.00 98.38 84 ALA A CA 1
ATOM 668 C C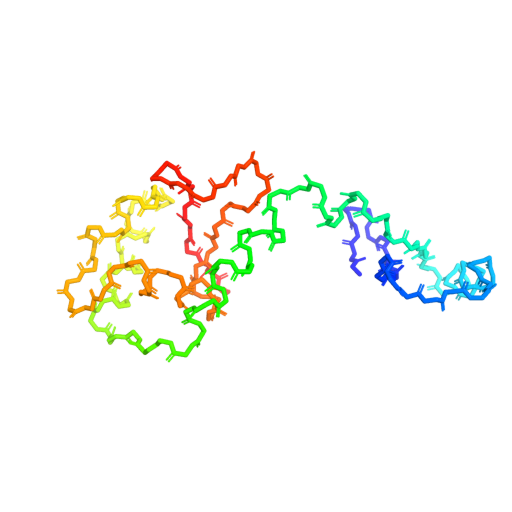 . ALA A 1 84 ? -1.529 -4.791 15.160 1.00 98.38 84 ALA A C 1
ATOM 670 O O . ALA A 1 84 ? -2.563 -4.446 15.736 1.00 98.38 84 ALA A O 1
ATOM 671 N N . ASP A 1 85 ? -0.356 -4.209 15.409 1.00 98.38 85 ASP A N 1
ATOM 672 C CA . ASP A 1 85 ? -0.213 -3.100 16.357 1.00 98.38 85 ASP A CA 1
ATOM 673 C C . ASP A 1 85 ? -0.874 -1.824 15.844 1.00 98.38 85 ASP A C 1
ATOM 675 O O . ASP A 1 85 ? -1.552 -1.127 16.604 1.00 98.38 85 ASP A O 1
ATOM 679 N N . CYS A 1 86 ? -0.790 -1.568 14.539 1.00 98.25 86 CYS A N 1
ATOM 680 C CA . CYS A 1 86 ? -1.507 -0.461 13.914 1.00 98.25 86 CYS A CA 1
ATOM 681 C C . CYS A 1 86 ? -3.031 -0.609 14.058 1.00 98.25 86 CYS A C 1
ATOM 683 O O . CYS A 1 86 ? -3.720 0.375 14.335 1.00 98.25 86 CYS A O 1
ATOM 685 N N . LEU A 1 87 ? -3.574 -1.830 13.941 1.00 98.06 87 LEU A N 1
ATOM 686 C CA . LEU A 1 87 ? -5.012 -2.070 14.132 1.00 98.06 87 LEU A CA 1
ATOM 687 C C . LEU A 1 87 ? -5.482 -1.686 15.543 1.00 98.06 87 LEU A C 1
ATOM 689 O O . LEU A 1 87 ? -6.591 -1.178 15.692 1.00 98.06 87 LEU A O 1
ATOM 693 N N . ARG A 1 88 ? -4.643 -1.880 16.572 1.00 97.19 88 ARG A N 1
ATOM 694 C CA . ARG A 1 88 ? -4.960 -1.522 17.970 1.00 97.19 88 ARG A CA 1
ATOM 695 C C . ARG A 1 88 ? -5.042 -0.014 18.199 1.00 97.19 88 ARG A C 1
ATOM 697 O O . ARG A 1 88 ? -5.648 0.421 19.180 1.00 97.19 88 ARG A O 1
ATOM 704 N N . ALA A 1 89 ? -4.430 0.786 17.327 1.00 96.06 89 ALA A N 1
ATOM 705 C CA . ALA A 1 89 ? -4.535 2.234 17.402 1.00 96.06 89 ALA A CA 1
ATOM 706 C C . ALA A 1 89 ? -5.912 2.725 16.934 1.00 96.06 89 ALA A C 1
ATOM 708 O O . ALA A 1 89 ? -6.389 3.726 17.452 1.00 96.06 89 ALA A O 1
ATOM 709 N N . VAL A 1 90 ? -6.585 2.037 16.012 1.00 97.50 90 VAL A N 1
ATOM 710 C CA . VAL A 1 90 ? -7.892 2.465 15.487 1.00 97.50 90 VAL A CA 1
ATOM 711 C C . VAL A 1 90 ? -8.992 2.234 16.530 1.00 97.50 90 VAL A C 1
ATOM 713 O O . VAL A 1 90 ? -9.047 1.174 17.152 1.00 97.50 90 VAL A O 1
ATOM 716 N N . ARG A 1 91 ? -9.870 3.222 16.744 1.00 96.12 91 ARG A N 1
ATOM 717 C CA . ARG A 1 91 ? -10.925 3.173 17.772 1.00 96.12 91 ARG A CA 1
ATOM 718 C C . ARG A 1 91 ? -12.332 3.428 17.250 1.00 96.12 91 ARG A C 1
ATOM 720 O O . ARG A 1 91 ? -13.272 2.912 17.848 1.00 96.12 91 ARG A O 1
ATOM 727 N N . GLU A 1 92 ? -12.494 4.242 16.213 1.00 95.75 92 GLU A N 1
ATOM 728 C CA . GLU A 1 92 ? -13.816 4.724 15.791 1.00 95.75 92 GLU A CA 1
ATOM 729 C C . GLU A 1 92 ? -14.382 3.927 14.608 1.00 95.75 92 GLU A C 1
ATOM 731 O O . GLU A 1 92 ? -15.591 3.708 14.538 1.00 95.75 92 GLU A O 1
ATOM 736 N N . THR A 1 93 ? -13.525 3.469 13.690 1.00 95.50 93 THR A N 1
ATOM 737 C CA . THR A 1 93 ? -13.934 2.728 12.484 1.00 95.50 93 THR A CA 1
ATOM 738 C C . THR A 1 93 ? -13.417 1.279 12.451 1.00 95.50 93 THR A C 1
ATOM 740 O O . THR A 1 93 ? -12.715 0.819 13.351 1.00 95.50 93 THR A O 1
ATOM 743 N N . GLN A 1 94 ? -13.755 0.534 11.391 1.00 97.25 94 GLN A N 1
ATOM 744 C CA . GLN A 1 94 ? -13.246 -0.817 11.153 1.00 97.25 94 GLN A CA 1
ATOM 745 C C . GLN A 1 94 ? -11.716 -0.768 10.926 1.00 97.25 94 GLN A C 1
ATOM 747 O O . GLN A 1 94 ? -11.270 -0.147 9.956 1.00 97.25 94 GLN A O 1
ATOM 752 N N . PRO A 1 95 ? -10.895 -1.414 11.783 1.00 97.50 95 PRO A N 1
ATOM 753 C CA . PRO A 1 95 ? -9.445 -1.192 11.793 1.00 97.50 95 PRO A CA 1
ATOM 754 C C . PRO A 1 95 ? -8.717 -1.503 10.482 1.00 97.50 95 PRO A C 1
ATOM 756 O O . PRO A 1 95 ? -7.833 -0.753 10.074 1.00 97.50 95 PRO A O 1
ATOM 759 N N . VAL A 1 96 ? -9.097 -2.583 9.795 1.00 97.94 96 VAL A N 1
ATOM 760 C CA . VAL A 1 96 ? -8.438 -2.994 8.543 1.00 97.94 96 VAL A CA 1
ATOM 761 C C . VAL A 1 96 ? -8.726 -1.997 7.418 1.00 97.94 96 VAL A C 1
ATOM 763 O O . VAL A 1 96 ? -7.818 -1.628 6.681 1.00 97.94 96 VAL A O 1
ATOM 766 N N . ALA A 1 97 ? -9.964 -1.518 7.315 1.00 98.00 97 ALA A N 1
ATOM 767 C CA . ALA A 1 97 ? -10.404 -0.545 6.329 1.00 98.00 97 ALA A CA 1
ATOM 768 C C . ALA A 1 97 ? -9.741 0.812 6.562 1.00 98.00 97 ALA A C 1
ATOM 770 O O . ALA A 1 97 ? -9.323 1.454 5.600 1.00 98.00 97 ALA A O 1
ATOM 771 N N . ALA A 1 98 ? -9.579 1.217 7.827 1.00 98.19 98 ALA A N 1
ATOM 772 C CA . ALA A 1 98 ? -8.828 2.417 8.174 1.00 98.19 98 ALA A CA 1
ATOM 773 C C . ALA A 1 98 ? -7.383 2.332 7.691 1.00 98.19 98 ALA A C 1
ATOM 775 O O . ALA A 1 98 ? -6.910 3.215 6.976 1.00 98.19 98 ALA A O 1
ATOM 776 N N . LEU A 1 99 ? -6.698 1.245 8.050 1.00 98.12 99 LEU A N 1
ATOM 777 C CA . LEU A 1 99 ? -5.289 1.064 7.736 1.00 98.12 99 LEU A CA 1
ATOM 778 C C . LEU A 1 99 ? -5.069 0.973 6.220 1.00 98.12 99 LEU A C 1
ATOM 780 O O . LEU A 1 99 ? -4.244 1.703 5.674 1.00 98.12 99 LEU A O 1
ATOM 784 N N . ALA A 1 100 ? -5.877 0.168 5.525 1.00 98.38 100 ALA A N 1
ATOM 785 C CA . ALA A 1 100 ? -5.833 0.042 4.071 1.00 98.38 100 ALA A CA 1
ATOM 786 C C . ALA A 1 100 ? -6.111 1.372 3.358 1.00 98.38 100 ALA A C 1
ATOM 788 O O . ALA A 1 100 ? -5.398 1.732 2.423 1.00 98.38 100 ALA A O 1
ATOM 789 N N . SER A 1 101 ? -7.100 2.141 3.819 1.00 98.12 101 SER A N 1
ATOM 790 C CA . SER A 1 101 ? -7.397 3.451 3.242 1.00 98.12 101 SER A CA 1
ATOM 791 C C . SER A 1 101 ? -6.259 4.449 3.448 1.00 98.12 101 SER A C 1
ATOM 793 O O . SER A 1 101 ? -5.979 5.232 2.544 1.00 98.12 101 SER A O 1
ATOM 795 N N . LEU A 1 102 ? -5.596 4.448 4.607 1.00 97.94 102 LEU A N 1
ATOM 796 C CA . LEU A 1 102 ? -4.457 5.336 4.862 1.00 97.94 102 LEU A CA 1
ATOM 797 C C . LEU A 1 102 ? -3.219 4.946 4.041 1.00 97.94 102 LEU A C 1
ATOM 799 O O . LEU A 1 102 ? -2.477 5.835 3.620 1.00 97.94 102 LEU A O 1
ATOM 803 N N . ILE A 1 103 ? -3.029 3.651 3.762 1.00 98.19 103 ILE A N 1
ATOM 804 C CA . ILE A 1 103 ? -2.019 3.164 2.809 1.00 98.19 103 ILE A CA 1
ATOM 805 C C . ILE A 1 103 ? -2.331 3.685 1.399 1.00 98.19 103 ILE A C 1
ATOM 807 O O . ILE A 1 103 ? -1.484 4.304 0.763 1.00 98.19 103 ILE A O 1
ATOM 811 N N . LEU A 1 104 ? -3.570 3.514 0.924 1.00 97.88 104 LEU A N 1
ATOM 812 C CA . LEU A 1 104 ? -3.988 3.972 -0.409 1.00 97.88 104 LEU A CA 1
ATOM 813 C C . LEU A 1 104 ? -3.936 5.497 -0.581 1.00 97.88 104 LEU A C 1
ATOM 815 O O . LEU A 1 104 ? -3.702 5.983 -1.683 1.00 97.88 104 LEU A O 1
ATOM 819 N N . GLN A 1 105 ? -4.150 6.251 0.497 1.00 96.25 105 GLN A N 1
ATOM 820 C CA . GLN A 1 105 ? -4.039 7.713 0.513 1.00 96.25 105 GLN A CA 1
ATOM 821 C C . GLN A 1 105 ? -2.587 8.207 0.621 1.00 96.25 105 GLN A C 1
ATOM 823 O O . GLN A 1 105 ? -2.361 9.415 0.598 1.00 96.25 105 GLN A O 1
ATOM 828 N N . GLY A 1 106 ? -1.607 7.306 0.752 1.00 96.31 106 GLY A N 1
ATOM 829 C CA . GLY A 1 106 ? -0.191 7.664 0.830 1.00 96.31 106 GLY A CA 1
ATOM 830 C C . GLY A 1 106 ? 0.236 8.263 2.171 1.00 96.31 106 GLY A C 1
ATOM 831 O O . GLY A 1 106 ? 1.277 8.908 2.245 1.00 96.31 106 GLY A O 1
ATOM 832 N N . PHE A 1 107 ? -0.535 8.059 3.243 1.00 97.62 107 PHE A N 1
ATOM 833 C CA . PHE A 1 107 ? -0.083 8.396 4.599 1.00 97.62 107 PHE A CA 1
ATOM 834 C C . PHE A 1 107 ? 0.852 7.326 5.169 1.00 97.62 107 PHE A C 1
ATOM 836 O O . PHE A 1 107 ? 1.716 7.624 5.998 1.00 97.62 107 PHE A O 1
ATOM 843 N N . LEU A 1 108 ? 0.659 6.080 4.738 1.00 98.12 108 LEU A N 1
ATOM 844 C CA . LEU A 1 108 ? 1.356 4.904 5.235 1.00 98.12 108 LEU A CA 1
ATOM 845 C C . LEU A 1 108 ? 1.934 4.100 4.078 1.00 98.12 108 LEU A C 1
ATOM 847 O O . LEU A 1 108 ? 1.354 4.027 2.998 1.00 98.12 108 LEU A O 1
ATOM 851 N N . GLU A 1 109 ? 3.044 3.439 4.351 1.00 97.75 109 GLU A N 1
ATOM 852 C CA . GLU A 1 109 ? 3.660 2.453 3.482 1.00 97.75 109 GLU A CA 1
ATOM 853 C C . GLU A 1 109 ? 3.639 1.095 4.179 1.00 97.75 109 GLU A C 1
ATOM 855 O O . GLU A 1 109 ? 3.822 1.011 5.394 1.00 97.75 109 GLU A O 1
ATOM 860 N N . VAL A 1 110 ? 3.400 0.041 3.405 1.00 97.88 110 VAL A N 1
ATOM 861 C CA . VAL A 1 110 ? 3.326 -1.343 3.876 1.00 97.88 110 VAL A CA 1
ATOM 862 C C . VAL A 1 110 ? 4.195 -2.218 2.981 1.00 97.88 110 VAL A C 1
ATOM 864 O O . VAL A 1 110 ? 4.308 -1.959 1.782 1.00 97.88 110 VAL A O 1
ATOM 867 N N . GLU A 1 111 ? 4.800 -3.254 3.549 1.00 96.88 111 GLU A N 1
ATOM 868 C CA . GLU A 1 111 ? 5.513 -4.269 2.774 1.00 96.88 111 GLU A CA 1
ATOM 869 C C . GLU A 1 111 ? 4.528 -5.059 1.900 1.00 96.88 111 GLU A C 1
ATOM 871 O O . GLU A 1 111 ? 3.539 -5.610 2.386 1.00 96.88 111 GLU A O 1
ATOM 876 N N . LEU A 1 112 ? 4.782 -5.095 0.589 1.00 96.50 112 LEU A N 1
ATOM 877 C CA . LEU A 1 112 ? 3.895 -5.746 -0.383 1.00 96.50 112 LEU A CA 1
ATOM 878 C C . LEU A 1 112 ? 4.530 -6.952 -1.079 1.00 96.50 112 LEU A C 1
ATOM 880 O O . LEU A 1 112 ? 3.799 -7.7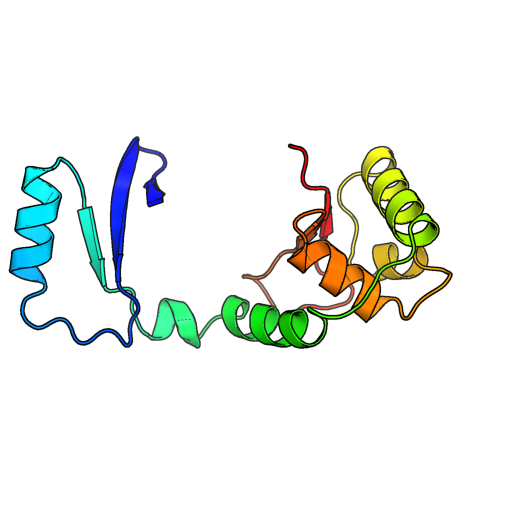20 -1.706 1.00 96.50 112 LEU A O 1
ATOM 884 N N . ASP A 1 113 ? 5.851 -7.097 -1.005 1.00 93.94 113 ASP A N 1
ATOM 885 C CA . ASP A 1 113 ? 6.620 -7.972 -1.891 1.00 93.94 113 ASP A CA 1
ATOM 886 C C . ASP A 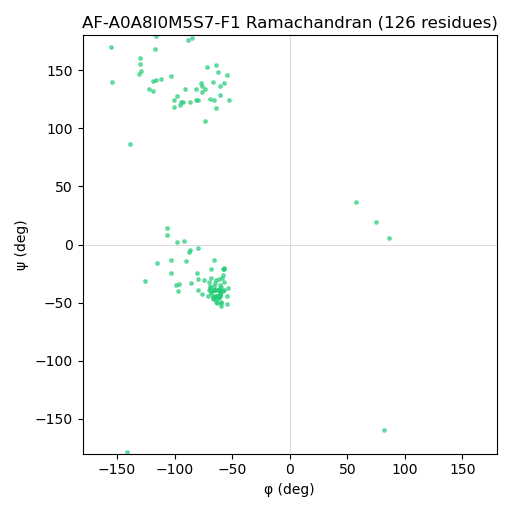1 113 ? 6.905 -9.355 -1.299 1.00 93.94 113 ASP A C 1
ATOM 888 O O . ASP A 1 113 ? 6.896 -10.334 -2.042 1.00 93.94 113 ASP A O 1
ATOM 892 N N . ASP A 1 114 ? 7.099 -9.448 0.018 1.00 91.75 114 ASP A N 1
ATOM 893 C CA . ASP A 1 114 ? 7.670 -10.648 0.645 1.00 91.75 114 ASP A CA 1
ATOM 894 C C . ASP A 1 114 ? 6.634 -11.728 0.977 1.00 91.75 114 ASP A C 1
ATOM 896 O O . ASP A 1 114 ? 6.922 -12.924 0.909 1.00 91.75 114 ASP A O 1
ATOM 900 N N . ALA A 1 115 ? 5.412 -11.326 1.332 1.00 95.69 115 ALA A N 1
ATOM 901 C CA . ALA A 1 115 ? 4.341 -12.236 1.723 1.00 95.69 115 ALA A CA 1
ATOM 902 C C . ALA A 1 115 ? 2.955 -11.617 1.497 1.00 95.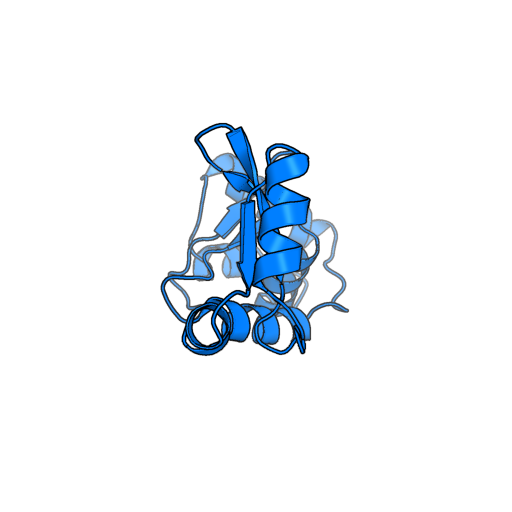69 115 ALA A C 1
ATOM 904 O O . ALA A 1 115 ? 2.805 -10.422 1.238 1.00 95.69 115 ALA A O 1
ATOM 905 N N . ILE A 1 116 ? 1.911 -12.438 1.632 1.00 97.00 116 ILE A N 1
ATOM 906 C CA . ILE A 1 116 ? 0.540 -11.931 1.779 1.00 97.00 116 ILE A CA 1
ATOM 907 C C . ILE A 1 116 ? 0.481 -11.065 3.043 1.00 97.00 116 ILE A C 1
ATOM 909 O O . ILE A 1 116 ? 1.009 -11.476 4.077 1.00 97.00 116 ILE A O 1
ATOM 913 N N . ILE A 1 117 ? -0.187 -9.907 2.967 1.00 97.62 117 ILE A N 1
ATOM 914 C CA . ILE A 1 117 ? -0.380 -9.029 4.130 1.00 97.62 117 ILE A CA 1
ATOM 915 C C . ILE A 1 117 ? -0.978 -9.833 5.291 1.00 97.62 117 ILE A C 1
ATOM 917 O O . ILE A 1 117 ? -2.045 -10.443 5.172 1.00 97.62 117 ILE A O 1
ATOM 921 N N . GLY A 1 118 ? -0.287 -9.801 6.424 1.00 97.44 118 GLY A N 1
ATOM 922 C CA . GLY A 1 118 ? -0.648 -10.483 7.653 1.00 97.44 118 GLY A CA 1
ATOM 923 C C . GLY A 1 118 ? -0.353 -9.632 8.890 1.00 97.44 118 GLY A C 1
ATOM 924 O O . GLY A 1 118 ? 0.105 -8.496 8.775 1.00 97.44 118 GLY A O 1
ATOM 925 N N . PRO A 1 119 ? -0.616 -10.172 10.092 1.00 97.69 119 PRO A N 1
ATOM 926 C CA . PRO A 1 119 ? -0.442 -9.458 11.359 1.00 97.69 119 PRO A CA 1
ATOM 927 C C . PRO A 1 119 ? 0.956 -8.860 11.555 1.00 97.69 119 PRO A C 1
ATOM 929 O O . PRO A 1 119 ? 1.067 -7.749 12.063 1.00 97.69 119 PRO A O 1
ATOM 932 N N . GLU A 1 120 ? 1.987 -9.577 11.103 1.00 97.81 120 GLU A N 1
ATOM 933 C CA . GLU A 1 120 ? 3.399 -9.205 11.253 1.00 97.81 120 GLU A CA 1
ATOM 934 C C . GLU A 1 120 ? 3.919 -8.297 10.129 1.00 97.81 120 GLU A C 1
ATOM 936 O O . GLU A 1 120 ? 5.052 -7.834 10.200 1.00 97.81 120 GLU A O 1
ATOM 941 N N . THR A 1 121 ? 3.125 -8.042 9.080 1.00 98.25 121 THR A N 1
ATOM 942 C CA . THR A 1 121 ? 3.553 -7.194 7.958 1.00 98.25 121 THR A CA 1
ATOM 943 C C . THR A 1 121 ? 3.866 -5.792 8.461 1.00 98.25 121 THR A C 1
ATOM 945 O O . THR A 1 121 ? 3.035 -5.183 9.140 1.00 98.25 121 THR A O 1
ATOM 948 N N . MET A 1 122 ? 5.041 -5.263 8.122 1.00 98.31 122 MET A N 1
ATOM 949 C CA . MET A 1 122 ? 5.455 -3.969 8.649 1.00 98.31 122 MET A CA 1
ATOM 950 C C . MET A 1 122 ? 4.750 -2.818 7.943 1.00 98.31 122 MET A C 1
ATOM 952 O O . MET A 1 122 ? 4.595 -2.786 6.719 1.00 98.31 122 MET A O 1
ATOM 956 N N . VAL A 1 123 ? 4.359 -1.837 8.750 1.00 98.44 123 VAL A N 1
ATOM 957 C CA . VAL A 1 123 ? 3.754 -0.579 8.335 1.00 98.44 123 VAL A CA 1
ATOM 958 C C . VAL A 1 123 ? 4.617 0.562 8.853 1.00 98.44 123 VAL A C 1
ATOM 960 O O . VAL A 1 123 ? 5.005 0.602 10.022 1.00 98.44 123 VAL A O 1
ATOM 963 N N . ARG A 1 124 ? 4.901 1.530 7.987 1.00 98.06 124 ARG A N 1
ATOM 964 C CA . ARG A 1 124 ? 5.621 2.753 8.343 1.00 98.06 124 ARG A CA 1
ATOM 965 C C . ARG A 1 124 ? 4.891 3.982 7.845 1.00 98.06 124 ARG A C 1
ATOM 967 O O . ARG A 1 124 ? 4.137 3.937 6.879 1.00 98.06 124 ARG A O 1
ATOM 974 N N . ARG A 1 125 ? 5.130 5.109 8.505 1.00 97.50 125 ARG A N 1
ATOM 975 C CA . ARG A 1 125 ? 4.606 6.397 8.062 1.00 97.50 125 ARG A CA 1
ATOM 976 C C . ARG A 1 125 ? 5.410 6.922 6.874 1.00 97.50 125 ARG A C 1
ATOM 978 O O . ARG A 1 125 ? 6.640 6.911 6.908 1.00 97.50 125 ARG A O 1
ATOM 985 N N . ILE A 1 126 ? 4.714 7.449 5.872 1.00 96.56 126 ILE A N 1
ATOM 986 C CA . ILE A 1 126 ? 5.338 8.217 4.794 1.00 96.56 126 ILE A CA 1
ATOM 987 C C . ILE A 1 126 ? 5.592 9.636 5.314 1.00 96.56 126 ILE A C 1
ATOM 989 O O . ILE A 1 126 ? 4.685 10.312 5.809 1.00 96.56 126 ILE A O 1
ATOM 993 N N . ARG A 1 127 ? 6.850 10.076 5.245 1.00 86.31 127 ARG A N 1
ATOM 994 C CA . ARG A 1 127 ? 7.251 11.460 5.516 1.00 86.31 127 ARG A CA 1
ATOM 995 C C . ARG A 1 127 ? 7.440 12.149 4.167 1.00 86.31 127 ARG A C 1
ATOM 997 O O . ARG A 1 127 ? 8.149 11.610 3.321 1.00 86.31 127 ARG A O 1
ATOM 1004 N N . GLY A 1 128 ? 6.729 13.258 3.967 1.00 67.50 128 GLY A N 1
ATOM 1005 C CA . GLY A 1 128 ? 6.912 14.130 2.805 1.00 67.50 128 GLY A CA 1
ATOM 1006 C C . GLY A 1 128 ? 8.213 14.912 2.880 1.00 67.50 128 GLY A C 1
ATOM 1007 O O . GLY A 1 128 ? 8.734 15.065 4.009 1.00 67.50 128 GLY A O 1
#

Foldseek 3Di:
DADPVRAAEDEAEQPDDDPCQPVVQVVQVVVSHGYDYDHPCVQPVFQQNVQLVVLVVLQPPDADPQLVVQLLVVCVVPPKDFLQVNLVSGDPDRSSSNVSNCCVVQQKDWDRGPDHRDRRTIIHGDDD